Protein AF-A0AAE5UA44-F1 (afdb_monomer_lite)

InterPro domains:
  IPR037185 Multidrug transporter EmrE superfamily [SSF103481] (40-113)

Secondary structure (DSSP, 8-state):
-HHHHHHHHHHHHHHHHHHHHHHHHHHS-S-HHHHHHHHHHHHHHHHHHHHHHHHHHHHHHHHHS-HHHHHHHHHHHHHHHHHHHIIIII--PPPHHHHHHHHHHHHHHHHHH--

Organism: Priestia megaterium (NCBI:txid1404)

Structure (mmCIF, N/CA/C/O backbone):
data_AF-A0AAE5UA44-F1
#
_entry.id   AF-A0AAE5UA44-F1
#
loop_
_atom_site.group_PDB
_atom_site.id
_atom_site.type_symbol
_atom_site.label_atom_id
_atom_site.label_alt_id
_atom_site.label_comp_id
_atom_site.label_asym_id
_atom_site.label_entity_id
_atom_site.label_seq_id
_atom_site.pdbx_PDB_ins_code
_atom_site.Cartn_x
_atom_site.Cartn_y
_atom_site.Cartn_z
_atom_site.occupancy
_atom_site.B_iso_or_equiv
_atom_site.auth_seq_id
_atom_site.auth_comp_id
_atom_site.auth_asym_id
_atom_site.auth_atom_id
_atom_site.pdbx_PDB_model_num
ATOM 1 N N . MET A 1 1 ? -21.127 6.766 8.810 1.00 67.81 1 MET A N 1
ATOM 2 C CA . MET A 1 1 ? -20.485 7.522 7.708 1.00 67.81 1 MET A CA 1
ATOM 3 C C . MET A 1 1 ? -18.960 7.519 7.800 1.00 67.81 1 MET A C 1
ATOM 5 O O . MET A 1 1 ? -18.336 7.025 6.874 1.00 67.81 1 MET A O 1
ATOM 9 N N . ASN A 1 2 ? -18.353 7.948 8.915 1.00 79.31 2 ASN A N 1
ATOM 10 C CA . ASN A 1 2 ? -16.882 7.992 9.063 1.00 79.31 2 ASN A CA 1
ATOM 11 C C . ASN A 1 2 ? -16.167 6.649 8.816 1.00 79.31 2 ASN A C 1
ATOM 13 O O . ASN A 1 2 ? -15.079 6.648 8.256 1.00 79.31 2 ASN A O 1
ATOM 17 N N . TYR A 1 3 ? -16.784 5.515 9.170 1.00 81.19 3 TYR A N 1
ATOM 18 C CA . TYR A 1 3 ? -16.224 4.185 8.898 1.00 81.19 3 TYR A CA 1
ATOM 19 C C . TYR A 1 3 ? -16.104 3.880 7.393 1.00 81.19 3 TYR A C 1
ATOM 21 O O . TYR A 1 3 ? -15.055 3.434 6.941 1.00 81.19 3 TYR A O 1
ATOM 29 N N . LEU A 1 4 ? -17.148 4.173 6.607 1.00 86.81 4 LEU A N 1
ATOM 30 C CA . LEU A 1 4 ? -17.148 3.955 5.154 1.00 86.81 4 LEU A CA 1
ATOM 31 C C . LEU A 1 4 ? -16.161 4.886 4.449 1.00 86.81 4 LEU A C 1
ATOM 33 O O . LEU A 1 4 ? -15.405 4.434 3.594 1.00 86.81 4 LEU A O 1
ATOM 37 N N . TYR A 1 5 ? -16.123 6.165 4.841 1.00 89.62 5 TYR A N 1
ATOM 38 C CA . TYR A 1 5 ? -15.136 7.107 4.311 1.00 89.62 5 TYR A CA 1
ATOM 39 C C . TYR A 1 5 ? -13.712 6.682 4.667 1.00 89.62 5 TYR A C 1
ATOM 41 O O . TYR A 1 5 ? -12.864 6.621 3.785 1.00 89.62 5 TYR A O 1
ATOM 49 N N . GLY A 1 6 ? -13.463 6.314 5.928 1.00 91.50 6 GLY A N 1
ATOM 50 C CA . GLY A 1 6 ? -12.162 5.824 6.374 1.00 91.50 6 GLY A CA 1
ATOM 51 C C . GLY A 1 6 ? -11.703 4.600 5.584 1.00 91.50 6 GLY A C 1
ATOM 52 O O . GLY A 1 6 ? -10.618 4.611 5.011 1.00 91.50 6 GLY A O 1
ATOM 53 N N . GLY A 1 7 ? -12.561 3.581 5.481 1.00 92.62 7 GLY A N 1
ATOM 54 C CA . GLY A 1 7 ? -12.271 2.360 4.730 1.00 92.62 7 GLY A CA 1
ATOM 55 C C . GLY A 1 7 ? -12.037 2.605 3.239 1.00 92.62 7 GLY A C 1
ATOM 56 O O . GLY A 1 7 ? -11.081 2.075 2.683 1.00 92.62 7 GLY A O 1
ATOM 57 N N . THR A 1 8 ? -12.852 3.449 2.601 1.00 95.31 8 THR A N 1
ATOM 58 C CA . THR A 1 8 ? -12.709 3.764 1.168 1.00 95.31 8 THR A CA 1
ATOM 59 C C . THR A 1 8 ? -11.412 4.519 0.893 1.00 95.31 8 THR A C 1
ATOM 61 O O . THR A 1 8 ? -10.685 4.171 -0.034 1.00 95.31 8 THR A O 1
ATOM 64 N N . LEU A 1 9 ? -11.086 5.523 1.716 1.00 96.62 9 LEU A N 1
ATOM 65 C CA . LEU A 1 9 ? -9.844 6.285 1.578 1.00 96.62 9 LEU A CA 1
ATOM 66 C C . LEU A 1 9 ? -8.619 5.389 1.762 1.00 96.62 9 LEU A C 1
ATOM 68 O O . LEU A 1 9 ? -7.684 5.483 0.970 1.00 96.62 9 LEU A O 1
ATOM 72 N N . LEU A 1 10 ? -8.639 4.494 2.756 1.00 97.38 10 LEU A N 1
ATOM 73 C CA . LEU A 1 10 ? -7.579 3.504 2.958 1.00 97.38 10 LEU A CA 1
ATOM 74 C C . LEU A 1 10 ? -7.455 2.568 1.756 1.00 97.38 10 LEU A C 1
ATOM 76 O O . LEU A 1 10 ? -6.362 2.410 1.229 1.00 97.38 10 LEU A O 1
ATOM 80 N N . PHE A 1 11 ? -8.560 2.005 1.269 1.00 97.38 11 PHE A N 1
ATOM 81 C CA . PHE A 1 11 ? -8.524 1.088 0.132 1.00 97.38 11 PHE A CA 1
ATOM 82 C C . PHE A 1 11 ? -7.946 1.750 -1.121 1.00 97.38 11 PHE A C 1
ATOM 84 O O . PHE A 1 11 ? -6.989 1.240 -1.697 1.00 97.38 11 PHE A O 1
ATOM 91 N N . VAL A 1 12 ? -8.481 2.910 -1.515 1.00 97.62 12 VAL A N 1
ATOM 92 C CA . VAL A 1 12 ? -8.051 3.629 -2.726 1.00 97.62 12 VAL A CA 1
ATOM 93 C C . VAL A 1 12 ? -6.581 4.028 -2.641 1.00 97.62 12 VAL A C 1
ATOM 95 O O . VAL A 1 12 ? -5.841 3.883 -3.610 1.00 97.62 12 VAL A O 1
ATOM 98 N N . SER A 1 13 ? -6.142 4.517 -1.484 1.00 97.62 13 SER A N 1
ATOM 99 C CA . SER A 1 13 ? -4.767 4.980 -1.309 1.00 97.62 13 SER A CA 1
ATOM 100 C C . SER A 1 13 ? -3.749 3.845 -1.257 1.00 97.62 13 SER A C 1
ATOM 102 O O . SER A 1 13 ? -2.720 3.928 -1.926 1.00 97.62 13 SER A O 1
ATOM 104 N N . LEU A 1 14 ? -4.048 2.761 -0.537 1.00 98.06 14 LEU A N 1
ATOM 105 C CA . LEU A 1 14 ? -3.207 1.565 -0.515 1.00 98.06 14 LEU A CA 1
ATOM 106 C C . LEU A 1 14 ? -3.144 0.917 -1.899 1.00 98.06 14 LEU A C 1
ATOM 108 O O . LEU A 1 14 ? -2.067 0.502 -2.325 1.00 98.06 14 LEU A O 1
ATOM 112 N N . PHE A 1 15 ? -4.266 0.881 -2.622 1.00 97.94 15 PHE A N 1
ATOM 113 C CA . PHE A 1 15 ? -4.313 0.406 -4.001 1.00 97.94 15 PHE A CA 1
ATOM 114 C C . PHE A 1 15 ? -3.421 1.253 -4.905 1.00 97.94 15 PHE A C 1
ATOM 116 O O . PHE A 1 15 ? -2.576 0.706 -5.606 1.00 97.94 15 PHE A O 1
ATOM 123 N N . LEU A 1 16 ? -3.540 2.581 -4.836 1.00 97.94 16 LEU A N 1
ATOM 124 C CA . LEU A 1 16 ? -2.722 3.498 -5.626 1.00 97.94 16 LEU A CA 1
ATOM 125 C C . LEU A 1 16 ? -1.223 3.316 -5.350 1.00 97.94 16 LEU A C 1
ATOM 127 O O . LEU A 1 16 ? -0.451 3.184 -6.295 1.00 97.94 16 LEU A O 1
ATOM 131 N N . ILE A 1 17 ? -0.805 3.242 -4.081 1.00 97.75 17 ILE A N 1
ATOM 132 C CA . ILE A 1 17 ? 0.607 3.006 -3.725 1.00 97.75 17 ILE A CA 1
ATOM 133 C C . ILE A 1 17 ? 1.103 1.675 -4.292 1.00 97.75 17 ILE A C 1
ATOM 135 O O . ILE A 1 17 ? 2.172 1.621 -4.899 1.00 97.75 17 ILE A O 1
ATOM 139 N N . ASN A 1 18 ? 0.327 0.603 -4.126 1.00 98.06 18 ASN A N 1
ATOM 140 C CA . ASN A 1 18 ? 0.715 -0.719 -4.607 1.00 98.06 18 ASN A CA 1
ATOM 141 C C . ASN A 1 18 ? 0.764 -0.777 -6.143 1.00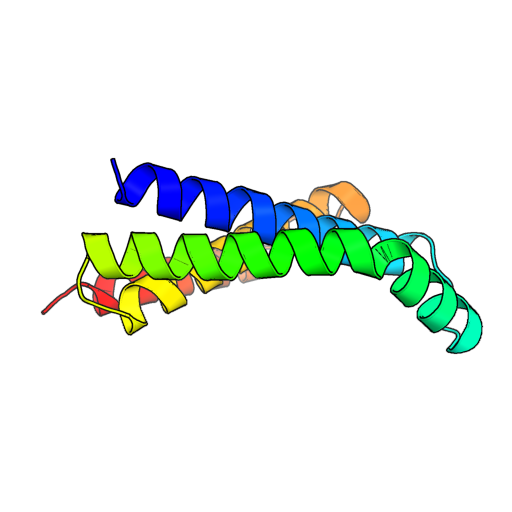 98.06 18 ASN A C 1
ATOM 143 O O . ASN A 1 18 ? 1.664 -1.412 -6.690 1.00 98.06 18 ASN A O 1
ATOM 147 N N . VAL A 1 19 ? -0.123 -0.069 -6.850 1.00 97.94 19 VAL A N 1
ATOM 148 C CA . VAL A 1 19 ? -0.049 0.098 -8.311 1.00 97.94 19 VAL A CA 1
ATOM 149 C C . VAL A 1 19 ? 1.233 0.825 -8.712 1.00 97.94 19 VAL A C 1
ATOM 151 O O . VAL A 1 19 ? 1.928 0.357 -9.610 1.00 97.94 19 VAL A O 1
ATOM 154 N N . LEU A 1 20 ? 1.585 1.926 -8.040 1.00 97.81 20 LEU A N 1
ATOM 155 C CA . LEU A 1 20 ? 2.809 2.677 -8.336 1.00 97.81 20 LEU A CA 1
ATOM 156 C C . LEU A 1 20 ? 4.063 1.823 -8.120 1.00 97.81 20 LEU A C 1
ATOM 158 O O . LEU A 1 20 ? 4.962 1.835 -8.959 1.00 97.81 20 LEU A O 1
ATOM 162 N N . PHE A 1 21 ? 4.133 1.046 -7.040 1.00 97.19 21 PHE A N 1
ATOM 163 C CA . PHE A 1 21 ? 5.269 0.148 -6.826 1.00 97.19 21 PHE A CA 1
ATOM 164 C C . PHE A 1 21 ? 5.295 -1.018 -7.813 1.00 97.19 21 PHE A C 1
ATOM 166 O O . PHE A 1 21 ? 6.367 -1.386 -8.291 1.00 97.19 21 PHE A O 1
ATOM 173 N N . SER A 1 22 ? 4.141 -1.575 -8.166 1.00 97.38 22 SER A N 1
ATOM 174 C CA . SER A 1 22 ? 4.065 -2.668 -9.143 1.00 97.38 22 SER A CA 1
ATOM 175 C C . SER A 1 22 ? 4.466 -2.199 -10.537 1.00 97.38 22 SER A C 1
ATOM 177 O O . SER A 1 22 ? 5.210 -2.888 -11.231 1.00 97.38 22 SER A O 1
ATOM 179 N N . TYR A 1 23 ? 4.045 -0.992 -10.922 1.00 97.12 23 TYR A N 1
ATOM 180 C CA . TYR A 1 23 ? 4.477 -0.351 -12.158 1.00 97.12 23 TYR A CA 1
ATOM 181 C C . TYR A 1 23 ? 5.989 -0.116 -12.159 1.00 97.12 23 TYR A C 1
ATOM 183 O O . TYR A 1 23 ? 6.650 -0.475 -13.132 1.00 97.12 23 TYR A O 1
ATOM 191 N N . GLN A 1 24 ? 6.543 0.419 -11.062 1.00 96.81 24 GLN A N 1
ATOM 192 C CA . GLN A 1 24 ? 7.986 0.617 -10.929 1.00 96.81 24 GLN A CA 1
ATOM 193 C C . GLN A 1 24 ? 8.743 -0.696 -11.149 1.00 96.81 24 GLN A C 1
ATOM 195 O O . GLN A 1 24 ? 9.612 -0.756 -12.005 1.00 96.81 24 GLN A O 1
ATOM 200 N N . ASN A 1 25 ? 8.372 -1.761 -10.434 1.00 95.75 25 ASN A N 1
ATOM 201 C CA . ASN A 1 25 ? 9.063 -3.050 -10.522 1.00 95.75 25 ASN A CA 1
ATOM 202 C C . ASN A 1 25 ? 8.913 -3.728 -11.891 1.00 95.75 25 ASN A C 1
ATOM 204 O O . ASN A 1 25 ? 9.773 -4.508 -12.284 1.00 95.75 25 ASN A O 1
ATOM 208 N N . LYS A 1 26 ? 7.820 -3.463 -12.616 1.00 96.12 26 LYS A N 1
ATOM 209 C CA . LYS A 1 26 ? 7.574 -4.077 -13.924 1.00 96.12 26 LYS A CA 1
ATOM 210 C C . LYS A 1 26 ? 8.234 -3.329 -15.085 1.00 96.12 26 LYS A C 1
ATOM 212 O O . LYS A 1 26 ? 8.546 -3.954 -16.095 1.00 96.12 26 LYS A O 1
ATOM 217 N N . HIS A 1 27 ? 8.380 -2.009 -14.979 1.00 96.00 27 HIS A N 1
ATOM 218 C CA . HIS A 1 27 ? 8.714 -1.154 -16.123 1.00 96.00 27 HIS A CA 1
ATOM 219 C C . HIS A 1 27 ? 9.945 -0.270 -15.930 1.00 96.00 27 HIS A C 1
ATOM 221 O O . HIS A 1 27 ? 10.408 0.313 -16.907 1.00 96.00 27 HIS A O 1
ATOM 227 N N . ILE A 1 28 ? 10.445 -0.119 -14.705 1.00 95.88 28 ILE A N 1
ATOM 228 C CA . ILE A 1 28 ? 11.597 0.729 -14.409 1.00 95.88 28 ILE A CA 1
ATOM 229 C C . ILE A 1 28 ? 12.772 -0.173 -14.062 1.00 95.88 28 ILE A C 1
ATOM 231 O O . ILE A 1 28 ? 12.690 -0.980 -13.138 1.00 95.88 28 ILE A O 1
ATOM 235 N N . ASP A 1 29 ? 13.864 -0.019 -14.808 1.00 94.00 29 ASP A N 1
ATOM 236 C CA . ASP A 1 29 ? 15.086 -0.776 -14.561 1.00 94.00 29 ASP A CA 1
ATOM 237 C C . ASP A 1 29 ? 15.609 -0.523 -13.140 1.00 94.00 29 ASP A C 1
ATOM 239 O O . ASP A 1 29 ? 15.496 0.609 -12.650 1.00 94.00 29 ASP A O 1
ATOM 243 N N . PRO A 1 30 ? 16.216 -1.534 -12.488 1.00 92.50 30 PRO A N 1
ATOM 244 C CA . PRO A 1 30 ? 16.745 -1.442 -11.128 1.00 92.50 30 PRO A CA 1
ATOM 245 C C . PRO A 1 30 ? 18.072 -0.660 -11.075 1.00 92.50 30 PRO A C 1
ATOM 247 O O . PRO A 1 30 ? 19.054 -1.107 -10.488 1.00 92.50 30 PRO A O 1
ATOM 250 N N . ASP A 1 31 ? 18.098 0.516 -11.698 1.00 96.50 31 ASP A N 1
ATOM 251 C CA . ASP A 1 31 ? 19.166 1.504 -11.623 1.00 96.50 31 ASP A CA 1
ATOM 252 C C . ASP A 1 31 ? 18.722 2.700 -10.767 1.00 96.50 31 ASP A C 1
ATOM 254 O O . ASP A 1 31 ? 17.541 3.067 -10.711 1.00 96.50 31 ASP A O 1
ATOM 258 N N . PHE A 1 32 ? 19.674 3.327 -10.076 1.00 95.25 32 PHE A N 1
ATOM 259 C CA . PHE A 1 32 ? 19.376 4.447 -9.188 1.00 95.25 32 PHE A CA 1
ATOM 260 C C . PHE A 1 32 ? 18.818 5.654 -9.952 1.00 95.25 32 PHE A C 1
ATOM 262 O O . PHE A 1 32 ? 17.865 6.283 -9.491 1.00 95.25 32 PHE A O 1
ATOM 269 N N . GLY A 1 33 ? 19.378 5.978 -11.122 1.00 97.00 33 GLY A N 1
ATOM 270 C CA . GLY A 1 33 ? 18.995 7.157 -11.896 1.00 97.00 33 GLY A CA 1
ATOM 271 C C . GLY A 1 33 ? 17.578 7.049 -12.452 1.00 97.00 33 GLY A C 1
ATOM 272 O O . GLY A 1 33 ? 16.779 7.981 -12.321 1.00 97.00 33 GLY A O 1
ATOM 273 N N . THR A 1 34 ? 17.234 5.895 -13.024 1.00 96.62 34 THR A N 1
ATOM 274 C CA . THR A 1 34 ? 15.881 5.612 -13.532 1.00 96.62 34 THR A CA 1
ATOM 275 C C . THR A 1 34 ? 14.857 5.550 -12.400 1.00 96.62 34 THR A C 1
ATOM 277 O O . THR A 1 34 ? 13.777 6.136 -12.520 1.00 96.62 34 THR A O 1
ATOM 280 N N . THR A 1 35 ? 15.214 4.930 -11.272 1.00 96.81 35 THR A N 1
ATOM 281 C CA . THR A 1 35 ? 14.356 4.853 -10.083 1.00 96.81 35 THR A CA 1
ATOM 282 C C . THR A 1 35 ? 14.098 6.235 -9.490 1.00 96.81 35 THR A C 1
ATOM 284 O O . THR A 1 35 ? 12.946 6.585 -9.240 1.00 96.81 35 THR A O 1
ATOM 287 N N . LEU A 1 36 ? 15.134 7.060 -9.309 1.00 97.50 36 LEU A N 1
ATOM 288 C CA . LEU A 1 36 ? 14.988 8.421 -8.791 1.00 97.50 36 LEU A CA 1
ATOM 289 C C . LEU A 1 36 ? 14.127 9.278 -9.722 1.00 97.50 36 LEU A C 1
ATOM 291 O O . LEU A 1 36 ? 13.225 9.977 -9.260 1.00 97.50 36 LEU A O 1
ATOM 295 N N . LYS A 1 37 ? 14.358 9.187 -11.037 1.00 97.38 37 LYS A N 1
ATOM 296 C CA . LYS A 1 37 ? 13.542 9.873 -12.042 1.00 97.38 37 LYS A CA 1
ATOM 297 C C . LYS A 1 37 ? 12.070 9.481 -11.904 1.00 97.38 37 LYS A C 1
ATOM 299 O O . LYS A 1 37 ? 11.219 10.362 -11.810 1.00 97.38 37 LYS A O 1
ATOM 304 N N . TYR A 1 38 ? 11.771 8.182 -11.843 1.00 98.00 38 TYR A N 1
ATOM 305 C CA . TYR A 1 38 ? 10.409 7.693 -11.627 1.00 98.00 38 TYR A CA 1
ATOM 306 C C . TYR A 1 38 ? 9.806 8.232 -10.326 1.00 98.00 38 TYR A C 1
ATOM 308 O O . TYR A 1 38 ? 8.690 8.743 -10.343 1.00 98.00 38 TYR A O 1
ATOM 316 N N . GLN A 1 39 ? 10.551 8.180 -9.221 1.00 97.12 39 GLN A N 1
ATOM 317 C CA . GLN A 1 39 ? 10.093 8.658 -7.917 1.00 97.12 39 GLN A CA 1
ATOM 318 C C . GLN A 1 39 ? 9.753 10.151 -7.934 1.00 97.12 39 GLN A C 1
ATOM 320 O O . GLN A 1 39 ? 8.715 10.535 -7.406 1.00 97.12 39 GLN A O 1
ATOM 325 N N . ILE A 1 40 ? 10.554 10.986 -8.602 1.00 97.94 40 ILE A N 1
ATOM 326 C CA . ILE A 1 40 ? 10.262 12.419 -8.767 1.00 97.94 40 ILE A CA 1
ATOM 327 C C . ILE A 1 40 ? 8.957 12.629 -9.551 1.00 97.94 40 ILE A C 1
ATOM 329 O O . ILE A 1 40 ? 8.120 13.430 -9.138 1.00 97.94 40 ILE A O 1
ATOM 333 N N . TYR A 1 41 ? 8.742 11.896 -10.649 1.00 97.25 41 TYR A N 1
ATOM 334 C CA . TYR A 1 41 ? 7.509 12.016 -11.440 1.00 97.25 41 TYR A CA 1
ATOM 335 C C . TYR A 1 41 ? 6.275 11.456 -10.727 1.00 97.25 41 TYR A C 1
ATOM 337 O O . TYR A 1 41 ? 5.189 12.022 -10.837 1.00 97.25 41 TYR A O 1
ATOM 345 N N . ALA A 1 42 ? 6.428 10.356 -9.993 1.00 97.50 42 ALA A N 1
ATOM 346 C CA . ALA A 1 42 ? 5.353 9.718 -9.244 1.00 97.50 42 ALA A CA 1
ATOM 347 C C . ALA A 1 42 ? 5.067 10.419 -7.904 1.00 97.50 42 ALA A C 1
ATOM 349 O O . ALA A 1 42 ? 4.023 10.171 -7.297 1.00 97.50 42 ALA A O 1
ATOM 350 N N . PHE A 1 43 ? 5.955 11.310 -7.445 1.00 97.50 43 PHE A N 1
ATOM 351 C CA . PHE A 1 43 ? 5.859 11.983 -6.149 1.00 97.50 43 PHE A CA 1
ATOM 352 C C . PHE A 1 43 ? 4.492 12.633 -5.881 1.00 97.50 43 PHE A C 1
ATOM 354 O O . PHE A 1 43 ? 3.952 12.403 -4.798 1.00 97.50 43 PHE A O 1
ATOM 361 N N . PRO A 1 44 ? 3.860 13.372 -6.819 1.00 97.69 44 PRO A N 1
ATOM 362 C CA . PRO A 1 44 ? 2.536 13.944 -6.578 1.00 97.69 44 PRO A CA 1
ATOM 363 C C . PRO A 1 44 ? 1.472 12.880 -6.276 1.00 97.69 44 PRO A C 1
ATOM 365 O O . PRO A 1 44 ? 0.620 13.082 -5.413 1.00 97.69 44 PRO A O 1
ATOM 368 N N . LEU A 1 45 ? 1.539 11.721 -6.938 1.00 97.75 45 LEU A N 1
ATOM 369 C CA . LEU A 1 45 ? 0.609 10.614 -6.705 1.00 97.75 45 LEU A CA 1
ATOM 370 C C . LEU A 1 45 ? 0.875 9.939 -5.357 1.00 97.75 45 LEU A C 1
ATOM 372 O O . LEU A 1 45 ? -0.071 9.665 -4.618 1.00 97.75 45 LEU A O 1
ATOM 376 N N . PHE A 1 46 ? 2.146 9.737 -4.998 1.00 97.62 46 PHE A N 1
ATOM 377 C CA . PHE A 1 46 ? 2.515 9.262 -3.663 1.00 97.62 46 PHE A CA 1
ATOM 378 C C . PHE A 1 46 ? 2.055 10.229 -2.571 1.00 97.62 46 PHE A C 1
ATOM 380 O O . PHE A 1 46 ? 1.554 9.784 -1.539 1.00 97.62 46 PHE A O 1
ATOM 387 N N . LEU A 1 47 ? 2.176 11.539 -2.787 1.00 97.81 47 LEU A N 1
ATOM 388 C CA . LEU A 1 47 ? 1.710 12.553 -1.846 1.00 97.81 47 LEU A CA 1
ATOM 389 C C . LEU A 1 47 ? 0.191 12.468 -1.651 1.00 97.81 47 LEU A C 1
ATOM 391 O O . LEU A 1 47 ? -0.270 12.382 -0.513 1.00 97.81 47 LEU A O 1
ATOM 395 N N . ILE A 1 48 ? -0.578 12.418 -2.745 1.00 98.00 48 ILE A N 1
ATOM 396 C CA . ILE A 1 48 ? -2.038 12.248 -2.696 1.00 98.00 48 ILE A CA 1
ATOM 397 C C . ILE A 1 48 ? -2.396 10.975 -1.928 1.00 98.00 48 ILE A C 1
ATOM 399 O O . ILE A 1 48 ? -3.207 11.023 -1.002 1.00 98.00 48 ILE A O 1
ATOM 403 N N . ALA A 1 49 ? -1.764 9.845 -2.253 1.00 97.75 49 ALA A N 1
ATOM 404 C CA . ALA A 1 49 ? -2.035 8.586 -1.574 1.00 97.75 49 ALA A CA 1
ATOM 405 C C . ALA A 1 49 ? -1.737 8.667 -0.068 1.00 97.75 49 ALA A C 1
ATOM 407 O O . ALA A 1 49 ? -2.571 8.274 0.743 1.00 97.75 49 ALA A O 1
ATOM 408 N N . ASN A 1 50 ? -0.603 9.251 0.327 1.00 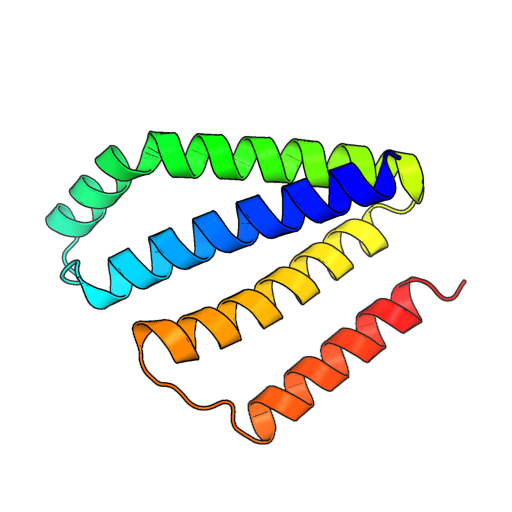97.75 50 ASN A N 1
ATOM 409 C CA . ASN A 1 50 ? -0.247 9.422 1.737 1.00 97.75 50 ASN A CA 1
ATOM 410 C C . ASN A 1 50 ? -1.237 10.321 2.490 1.00 97.75 50 ASN A C 1
ATOM 412 O O . ASN A 1 50 ? -1.612 10.014 3.624 1.00 97.75 50 ASN A O 1
ATOM 416 N N . MET A 1 51 ? -1.715 11.399 1.863 1.00 98.06 51 MET A N 1
ATOM 417 C CA . MET A 1 51 ? -2.756 12.240 2.460 1.00 98.06 51 MET A CA 1
ATOM 418 C C . MET A 1 51 ? -4.053 11.453 2.674 1.00 98.06 51 MET A C 1
ATOM 420 O O . MET A 1 51 ? -4.641 11.521 3.755 1.00 98.06 51 MET A O 1
ATOM 424 N N . LEU A 1 52 ? -4.481 10.671 1.678 1.00 97.81 52 LEU A N 1
ATOM 425 C CA . LEU A 1 52 ? -5.672 9.824 1.769 1.00 97.81 52 LEU A CA 1
ATOM 426 C C . LEU A 1 52 ? -5.530 8.748 2.858 1.00 97.81 52 LEU A C 1
ATOM 428 O O . LEU A 1 52 ? -6.480 8.551 3.614 1.00 97.81 52 LEU A O 1
ATOM 432 N N . ILE A 1 53 ? -4.354 8.123 3.014 1.00 97.88 53 ILE 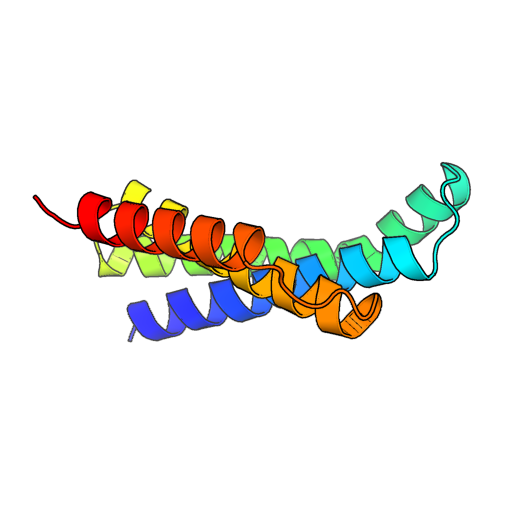A N 1
ATOM 433 C CA . ILE A 1 53 ? -4.066 7.209 4.135 1.00 97.88 53 ILE A CA 1
ATOM 434 C C . ILE A 1 53 ? -4.239 7.943 5.464 1.00 97.88 53 ILE A C 1
ATOM 436 O O . ILE A 1 53 ? -4.966 7.476 6.340 1.00 97.88 53 ILE A O 1
ATOM 440 N N . GLY A 1 54 ? -3.618 9.117 5.611 1.00 97.06 54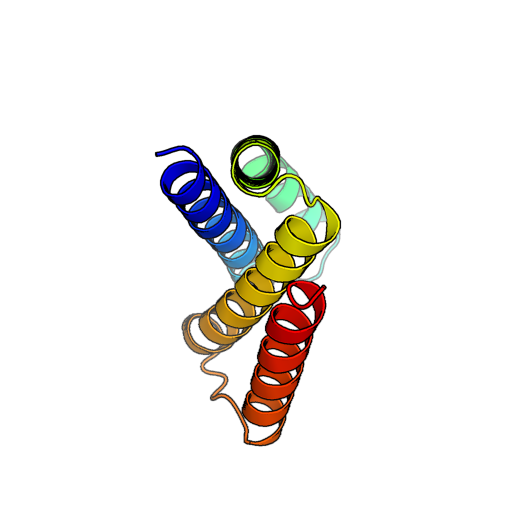 GLY A N 1
ATOM 441 C CA . GLY A 1 54 ? -3.702 9.916 6.832 1.00 97.06 54 GLY A CA 1
ATOM 442 C C . GLY A 1 54 ? -5.144 10.266 7.213 1.00 97.06 54 GLY A C 1
ATOM 443 O O . GLY A 1 54 ? -5.538 10.102 8.370 1.00 97.06 54 GLY A O 1
ATOM 444 N N . TYR A 1 55 ? -5.961 10.698 6.249 1.00 97.06 55 TYR A N 1
ATOM 445 C CA . TYR A 1 55 ? -7.388 10.947 6.477 1.00 97.06 55 TYR A CA 1
ATOM 446 C C . TYR A 1 55 ? -8.175 9.663 6.754 1.00 97.06 55 TYR A C 1
ATOM 448 O O . TYR A 1 55 ? -9.017 9.648 7.653 1.00 97.06 55 TYR A O 1
ATOM 456 N N . GLY A 1 56 ? -7.869 8.579 6.043 1.00 97.12 56 GLY A N 1
ATOM 457 C CA . GLY A 1 56 ? -8.470 7.265 6.242 1.00 97.12 56 GLY A CA 1
ATOM 458 C C . GLY A 1 56 ? -8.285 6.750 7.670 1.00 97.12 56 GLY A C 1
ATOM 459 O O . GLY A 1 56 ? -9.262 6.395 8.333 1.00 97.12 56 GLY A O 1
ATOM 460 N N . ILE A 1 57 ? -7.053 6.816 8.189 1.00 97.31 57 ILE A N 1
ATOM 461 C CA . ILE A 1 57 ? -6.724 6.458 9.577 1.00 97.31 57 ILE A CA 1
ATOM 462 C C . ILE A 1 57 ? -7.452 7.381 10.557 1.00 97.31 57 ILE A C 1
ATOM 464 O O . ILE A 1 57 ? -8.063 6.891 11.504 1.00 97.31 57 ILE A O 1
ATOM 468 N N . LYS A 1 58 ? -7.443 8.705 10.337 1.00 96.44 58 LYS A N 1
ATOM 469 C CA . LYS A 1 58 ? -8.132 9.665 11.221 1.00 96.44 58 LYS A CA 1
ATOM 470 C C . LYS A 1 58 ? -9.633 9.381 11.322 1.00 96.44 58 LYS A C 1
ATOM 472 O O . LYS A 1 58 ? -10.178 9.369 12.426 1.00 96.44 58 LYS A O 1
ATOM 477 N N . PHE A 1 59 ? -10.307 9.128 10.201 1.00 96.12 59 PHE A N 1
ATOM 478 C CA . PHE A 1 59 ? -11.734 8.797 10.203 1.00 96.12 59 PHE A CA 1
ATOM 479 C C . PHE A 1 59 ? -12.019 7.414 10.788 1.00 96.12 59 PHE A C 1
ATOM 481 O O . PHE A 1 59 ? -12.987 7.271 11.536 1.00 96.12 59 PHE A O 1
ATOM 488 N N . GLY A 1 60 ? -11.163 6.425 10.516 1.00 94.25 60 GLY A N 1
ATOM 489 C CA . GLY A 1 60 ? -11.243 5.103 11.135 1.00 94.25 60 GLY A CA 1
ATOM 490 C C . GLY A 1 60 ? -11.100 5.176 12.655 1.00 94.25 60 GLY A C 1
ATOM 491 O O . GLY A 1 60 ? -11.942 4.654 13.383 1.00 94.25 60 GLY A O 1
ATOM 492 N N . PHE A 1 61 ? -10.098 5.906 13.151 1.00 94.94 61 PHE A N 1
ATOM 493 C CA . PHE A 1 61 ? -9.894 6.116 14.583 1.00 94.94 61 PHE A CA 1
ATOM 494 C C . PHE A 1 61 ? -11.072 6.852 15.219 1.00 94.94 61 PHE A C 1
ATOM 496 O O . PHE A 1 61 ? -11.566 6.417 16.252 1.00 94.94 61 PHE A O 1
ATOM 503 N N . LYS A 1 62 ? -11.595 7.903 14.579 1.00 94.31 62 LYS A N 1
ATOM 504 C CA . LYS A 1 62 ? -12.784 8.617 15.070 1.00 94.31 62 LYS A CA 1
ATOM 505 C C . LYS A 1 62 ? -14.039 7.734 15.124 1.00 94.31 62 LYS A C 1
ATOM 507 O O . LYS A 1 62 ? -14.952 8.039 15.878 1.00 94.31 62 LYS A O 1
ATOM 512 N N . ALA A 1 63 ? -14.117 6.680 14.312 1.00 91.94 63 ALA A N 1
ATOM 513 C CA . ALA A 1 63 ? -15.255 5.764 14.300 1.00 91.94 63 ALA A CA 1
ATOM 514 C C . ALA A 1 63 ? -15.129 4.620 15.321 1.00 91.94 63 ALA A C 1
ATOM 516 O O . ALA A 1 63 ? -16.145 4.155 15.827 1.00 91.94 63 ALA A O 1
ATOM 517 N N . ILE A 1 64 ? -13.909 4.141 15.590 1.00 90.81 64 ILE A N 1
ATOM 518 C CA . ILE A 1 64 ? -13.667 2.909 16.366 1.00 90.81 64 ILE A CA 1
ATOM 519 C C . ILE A 1 64 ? -13.031 3.201 17.734 1.00 90.81 64 ILE A C 1
ATOM 521 O O . ILE A 1 64 ? -13.103 2.376 18.638 1.00 90.81 64 ILE A O 1
ATOM 525 N N . HIS A 1 65 ? -12.405 4.368 17.894 1.00 91.94 65 HIS A N 1
ATOM 526 C CA . HIS A 1 65 ? -11.645 4.783 19.079 1.00 91.94 65 HIS A CA 1
ATOM 527 C C . HIS A 1 65 ? -10.513 3.819 19.480 1.00 91.94 65 HIS A C 1
ATOM 529 O O . HIS A 1 65 ? -10.044 3.835 20.613 1.00 91.94 65 HIS A O 1
ATOM 535 N N . ASN A 1 66 ? -10.030 3.007 18.537 1.00 91.56 66 ASN A N 1
ATOM 536 C CA . ASN A 1 66 ? -8.906 2.096 18.725 1.00 91.56 66 ASN A CA 1
ATOM 537 C C . ASN A 1 66 ? -7.945 2.231 17.537 1.00 91.56 66 ASN A C 1
ATOM 539 O O . ASN A 1 66 ? -8.233 1.756 16.439 1.00 91.56 66 ASN A O 1
ATOM 543 N N . LEU A 1 67 ? -6.820 2.919 17.748 1.00 92.81 67 LEU A N 1
ATOM 544 C CA . LEU A 1 67 ? -5.850 3.191 16.685 1.00 92.81 67 LEU A CA 1
ATOM 545 C C . LEU A 1 67 ? -5.175 1.904 16.204 1.00 92.81 67 LEU A C 1
ATOM 547 O O . LEU A 1 67 ? -5.058 1.696 15.000 1.00 92.81 67 LEU A O 1
ATOM 551 N N . THR A 1 68 ? -4.785 1.029 17.132 1.00 92.31 68 THR A N 1
ATOM 552 C CA . THR A 1 68 ? -4.135 -0.250 16.825 1.00 92.31 68 THR A CA 1
ATOM 553 C C . THR A 1 68 ? -5.003 -1.097 15.907 1.00 92.31 68 THR A C 1
ATOM 555 O O . THR A 1 68 ? -4.524 -1.560 14.878 1.00 92.31 68 THR A O 1
ATOM 558 N N . PHE A 1 69 ? -6.296 -1.222 16.214 1.00 92.00 69 PHE A N 1
ATOM 559 C CA . PHE A 1 69 ? -7.237 -1.957 15.372 1.00 92.00 69 PHE A CA 1
ATOM 560 C C . PHE A 1 69 ? -7.329 -1.374 13.951 1.00 92.00 6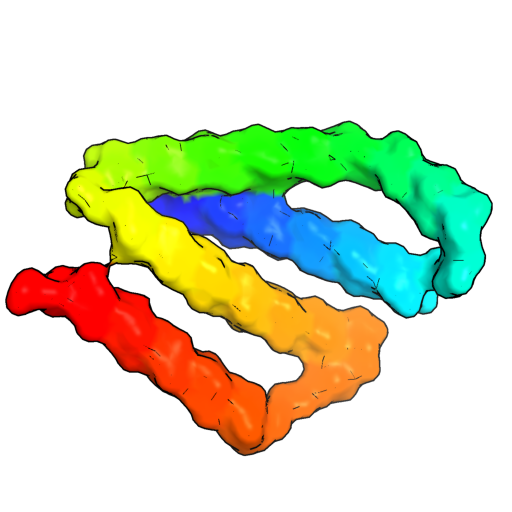9 PHE A C 1
ATOM 562 O O . PHE A 1 69 ? -7.311 -2.113 12.965 1.00 92.00 69 PHE A O 1
ATOM 569 N N . VAL A 1 70 ? -7.401 -0.042 13.830 1.00 94.19 70 VAL A N 1
ATOM 570 C CA . VAL A 1 70 ? -7.488 0.654 12.533 1.00 94.19 70 VAL A CA 1
ATOM 571 C C . VAL A 1 70 ? -6.221 0.434 11.708 1.00 94.19 70 VAL A C 1
ATOM 573 O O . VAL A 1 70 ? -6.308 0.093 10.529 1.00 94.19 70 VAL A O 1
ATOM 576 N N . LEU A 1 71 ? -5.046 0.583 12.324 1.00 94.50 71 LEU A N 1
ATOM 577 C CA . LEU A 1 71 ? -3.760 0.372 11.661 1.00 94.50 71 LEU A CA 1
ATOM 578 C C . LEU A 1 71 ? -3.575 -1.087 11.241 1.00 94.50 71 LEU A C 1
ATOM 580 O O . LEU A 1 71 ? -3.177 -1.350 10.109 1.00 94.50 71 LEU A O 1
ATOM 584 N N . LEU A 1 72 ? -3.913 -2.036 12.114 1.00 93.75 72 LEU A N 1
ATOM 585 C CA . LEU A 1 72 ? -3.787 -3.462 11.825 1.00 93.75 72 LEU A CA 1
ATOM 586 C C . LEU A 1 72 ? -4.722 -3.880 10.681 1.00 93.75 72 LEU A C 1
ATOM 588 O O . LEU A 1 72 ? -4.302 -4.574 9.758 1.00 93.75 72 LEU A O 1
ATOM 592 N N . THR A 1 73 ? -5.956 -3.369 10.677 1.00 93.31 73 THR A N 1
ATOM 593 C CA . THR A 1 73 ? -6.904 -3.568 9.569 1.00 93.31 73 THR A CA 1
ATOM 594 C C . THR A 1 73 ? -6.383 -2.957 8.265 1.00 93.31 73 THR A C 1
ATOM 596 O O . THR A 1 73 ? -6.459 -3.594 7.217 1.00 93.31 73 THR A O 1
ATOM 599 N N . SER A 1 74 ? -5.799 -1.753 8.317 1.00 95.56 74 SER A N 1
ATOM 600 C CA . SER A 1 74 ? -5.166 -1.118 7.154 1.00 95.56 74 SER A CA 1
ATOM 601 C C . SER A 1 74 ? -4.023 -1.964 6.590 1.00 95.56 74 SER A C 1
ATOM 603 O O . SER A 1 74 ? -3.910 -2.094 5.375 1.00 95.56 74 SER A O 1
ATOM 605 N N . LYS A 1 75 ? -3.186 -2.559 7.446 1.00 93.31 75 LYS A N 1
ATOM 606 C CA . LYS A 1 75 ? -2.105 -3.451 7.005 1.00 93.31 75 LYS A CA 1
ATOM 607 C C . LYS A 1 75 ? -2.627 -4.762 6.432 1.00 93.31 75 LYS A C 1
ATOM 609 O O . LYS A 1 75 ? -2.122 -5.216 5.412 1.00 93.31 75 LYS A O 1
ATOM 614 N N . GLY A 1 76 ? -3.682 -5.331 7.013 1.00 94.00 76 GLY A N 1
ATOM 615 C CA . GLY A 1 76 ? -4.339 -6.499 6.427 1.00 94.00 76 GLY A CA 1
ATOM 616 C C . GLY A 1 76 ? -4.895 -6.218 5.028 1.00 94.00 76 GLY A C 1
ATOM 617 O O . GLY A 1 76 ? -4.706 -7.017 4.114 1.00 94.00 76 GLY A O 1
ATOM 618 N N . MET A 1 77 ? -5.507 -5.047 4.835 1.00 95.56 77 MET A N 1
ATOM 619 C CA . MET A 1 77 ? -5.978 -4.592 3.525 1.00 95.56 77 MET A CA 1
ATOM 620 C C . MET A 1 77 ? -4.827 -4.431 2.522 1.00 95.56 77 MET A C 1
ATOM 622 O O . MET A 1 77 ? -4.947 -4.872 1.382 1.00 95.56 77 MET A O 1
ATOM 626 N N . GLU A 1 78 ? -3.703 -3.853 2.952 1.00 95.88 78 GLU A N 1
ATOM 627 C CA . GLU A 1 78 ? -2.496 -3.703 2.131 1.00 95.88 78 GLU A CA 1
ATOM 628 C C . GLU A 1 78 ? -1.972 -5.056 1.630 1.00 95.88 78 GLU A C 1
ATOM 630 O O . GLU A 1 78 ? -1.664 -5.182 0.449 1.00 95.88 78 GLU A O 1
ATOM 635 N N . VAL A 1 79 ? -1.956 -6.092 2.476 1.00 94.94 79 VAL A N 1
ATOM 636 C CA . VAL A 1 79 ? -1.518 -7.440 2.072 1.00 94.94 79 VAL A CA 1
ATOM 637 C C . VAL A 1 79 ? -2.430 -8.043 1.003 1.00 94.94 79 VAL A C 1
ATOM 639 O O . VAL A 1 79 ? -1.938 -8.605 0.026 1.00 94.94 79 VAL A O 1
ATOM 642 N N . ILE A 1 80 ? -3.752 -7.908 1.143 1.00 95.06 80 ILE A N 1
ATOM 643 C CA . ILE A 1 80 ? -4.705 -8.405 0.134 1.00 95.06 80 ILE A CA 1
ATOM 644 C C . ILE A 1 80 ? -4.468 -7.702 -1.209 1.00 95.06 80 ILE A C 1
ATOM 646 O O . ILE A 1 80 ? -4.434 -8.348 -2.257 1.00 95.06 80 ILE A O 1
ATOM 650 N N . ILE A 1 81 ? -4.264 -6.383 -1.177 1.00 96.69 81 ILE A N 1
ATOM 651 C CA . ILE A 1 81 ? -3.964 -5.581 -2.366 1.00 96.69 81 ILE A CA 1
ATOM 652 C C . ILE A 1 81 ? -2.620 -5.988 -2.981 1.00 96.69 81 ILE A C 1
ATOM 654 O O . ILE A 1 81 ? -2.531 -6.086 -4.201 1.00 96.69 81 ILE A O 1
ATOM 658 N N . ALA A 1 82 ? -1.592 -6.260 -2.175 1.00 94.94 82 ALA A N 1
ATOM 659 C CA . ALA A 1 82 ? -0.284 -6.687 -2.666 1.00 94.94 82 ALA A CA 1
ATOM 660 C C . ALA A 1 82 ? -0.370 -8.030 -3.409 1.00 94.94 82 ALA A C 1
ATOM 662 O O . ALA A 1 82 ? 0.163 -8.163 -4.509 1.00 94.94 82 ALA A O 1
ATOM 663 N N . VAL A 1 83 ? -1.117 -8.999 -2.866 1.00 95.44 83 VAL A N 1
ATOM 664 C CA . VAL A 1 83 ? -1.386 -10.280 -3.545 1.00 95.44 83 VAL A CA 1
ATOM 665 C C . VAL A 1 83 ? -2.148 -10.055 -4.854 1.00 95.44 83 VAL A C 1
ATOM 667 O O . VAL A 1 83 ? -1.804 -10.643 -5.880 1.00 95.44 83 VAL A O 1
ATOM 670 N N . LEU A 1 84 ? -3.149 -9.167 -4.850 1.00 95.69 84 LEU A N 1
ATOM 671 C CA . LEU A 1 84 ? -3.868 -8.781 -6.064 1.00 95.69 84 LEU A CA 1
ATOM 672 C C . LEU A 1 84 ? -2.927 -8.149 -7.102 1.00 95.69 84 LEU A C 1
ATOM 674 O O . LEU A 1 84 ? -3.016 -8.480 -8.282 1.00 95.69 84 LEU A O 1
ATOM 678 N N . MET A 1 85 ? -2.015 -7.267 -6.690 1.00 97.25 85 MET A N 1
ATOM 679 C CA . MET A 1 85 ? -1.046 -6.651 -7.594 1.00 97.25 85 MET A CA 1
ATOM 680 C C . MET A 1 85 ? -0.067 -7.667 -8.182 1.00 97.25 85 MET A C 1
ATOM 682 O O . MET A 1 85 ? 0.159 -7.634 -9.391 1.00 97.25 85 MET A O 1
ATOM 686 N N . GLY A 1 86 ? 0.454 -8.597 -7.373 1.00 95.75 86 GLY A N 1
ATOM 687 C CA . GLY A 1 86 ? 1.294 -9.704 -7.845 1.00 95.75 86 GLY A CA 1
ATOM 688 C C . GLY A 1 86 ? 0.592 -10.515 -8.936 1.00 95.75 86 GLY A C 1
ATOM 689 O O . GLY A 1 86 ? 1.139 -10.745 -10.019 1.00 95.75 86 GLY A O 1
ATOM 690 N N . TYR A 1 87 ? -0.686 -10.830 -8.724 1.00 94.69 87 TYR A N 1
ATOM 691 C CA . TYR A 1 87 ? -1.500 -11.502 -9.732 1.00 94.69 87 TYR A CA 1
ATOM 692 C C . TYR A 1 87 ? -1.725 -10.648 -10.994 1.00 94.69 87 TYR A C 1
ATOM 694 O O . TYR A 1 87 ? -1.594 -11.143 -12.114 1.00 94.69 87 TYR A O 1
ATOM 702 N N . LEU A 1 88 ? -2.050 -9.359 -10.859 1.00 94.75 88 LEU A N 1
ATOM 703 C CA . LEU A 1 88 ? -2.366 -8.499 -12.005 1.00 94.75 88 LEU A CA 1
ATOM 704 C C . LEU A 1 88 ? -1.132 -8.158 -12.854 1.00 94.75 88 LEU A C 1
ATOM 706 O O . LEU A 1 88 ? -1.183 -8.295 -14.082 1.00 94.75 88 LEU A O 1
ATOM 710 N N . PHE A 1 89 ? -0.038 -7.734 -12.216 1.00 96.12 89 PHE A N 1
ATOM 711 C CA . PHE A 1 89 ? 1.169 -7.241 -12.884 1.00 96.12 89 PHE A CA 1
ATOM 712 C C . PHE A 1 89 ? 2.133 -8.363 -13.268 1.00 96.12 89 PHE A C 1
ATOM 714 O O . PHE A 1 89 ? 2.689 -8.306 -14.368 1.00 96.12 89 PHE A O 1
ATOM 721 N N . PHE A 1 90 ? 2.284 -9.380 -12.419 1.00 95.25 90 PHE A N 1
ATOM 722 C CA . PHE A 1 90 ? 3.305 -10.423 -12.566 1.00 95.25 90 PHE A CA 1
ATOM 723 C C . PHE A 1 90 ? 2.721 -11.816 -12.839 1.00 95.25 90 PHE A C 1
ATOM 725 O O . PHE A 1 90 ? 3.471 -12.748 -13.108 1.00 95.25 90 PHE A O 1
ATOM 732 N N . LYS A 1 91 ? 1.384 -11.961 -12.846 1.00 94.19 91 LYS A N 1
ATOM 733 C CA . LYS A 1 91 ? 0.682 -13.250 -13.020 1.00 94.19 91 LYS A CA 1
ATOM 734 C C . LYS A 1 91 ? 1.048 -14.284 -11.951 1.00 94.19 91 LYS A C 1
ATOM 736 O O . LYS A 1 91 ? 0.903 -15.485 -12.166 1.00 94.19 91 LYS A O 1
ATOM 741 N N . GLU A 1 92 ? 1.455 -13.811 -10.777 1.00 91.69 92 GLU A N 1
ATOM 742 C CA . GLU A 1 92 ? 1.750 -14.651 -9.622 1.00 91.69 92 GLU A CA 1
ATOM 743 C C . GLU A 1 92 ? 0.443 -15.172 -9.018 1.00 91.69 92 GLU A C 1
ATOM 745 O O . GLU A 1 92 ? -0.334 -14.427 -8.418 1.00 91.69 92 GLU A O 1
ATOM 750 N N . ALA A 1 93 ? 0.167 -16.462 -9.203 1.00 91.81 93 ALA A N 1
ATOM 751 C CA . ALA A 1 93 ? -0.995 -17.089 -8.589 1.00 91.81 93 ALA A CA 1
ATOM 752 C C . ALA A 1 93 ? -0.764 -17.266 -7.075 1.00 91.81 93 ALA A C 1
ATOM 754 O O . ALA A 1 93 ? 0.297 -17.756 -6.671 1.00 91.81 93 ALA A O 1
ATOM 755 N N . PRO A 1 94 ? -1.742 -16.914 -6.219 1.00 89.19 94 PRO A N 1
ATOM 756 C CA . PRO A 1 94 ? -1.612 -17.112 -4.783 1.00 89.19 94 PRO A CA 1
ATOM 757 C C . PRO A 1 94 ? -1.457 -18.601 -4.466 1.00 89.19 94 PRO A C 1
ATOM 759 O O . PRO A 1 94 ? -2.235 -19.444 -4.911 1.00 89.19 94 PRO A O 1
ATOM 762 N N . THR A 1 95 ? -0.444 -18.923 -3.666 1.00 94.56 95 THR A N 1
ATOM 763 C CA . THR A 1 95 ? -0.180 -20.298 -3.227 1.00 94.56 95 THR A CA 1
ATOM 764 C C . THR A 1 95 ? -0.968 -20.628 -1.962 1.00 94.56 95 THR A C 1
ATOM 766 O O . THR A 1 95 ? -1.461 -19.737 -1.267 1.00 94.56 95 THR A O 1
ATOM 769 N N . LEU A 1 96 ? -1.003 -21.907 -1.573 1.00 93.56 96 LEU A N 1
ATOM 770 C CA . LEU A 1 96 ? -1.558 -22.311 -0.277 1.00 93.56 96 LEU A CA 1
ATOM 771 C C . LEU A 1 96 ? -0.876 -21.586 0.899 1.00 93.56 96 LEU A C 1
ATOM 773 O O . LEU A 1 96 ? -1.538 -21.228 1.868 1.00 93.56 96 LEU A O 1
ATOM 777 N N . LYS A 1 97 ? 0.430 -21.298 0.795 1.00 93.00 97 LYS A N 1
ATOM 778 C CA . LYS A 1 97 ? 1.166 -20.521 1.806 1.00 93.00 97 LYS A CA 1
ATOM 779 C C . LYS A 1 97 ? 0.662 -19.078 1.879 1.00 93.00 97 LYS A C 1
ATOM 781 O O . LYS A 1 97 ? 0.495 -18.550 2.973 1.00 93.00 97 LYS A O 1
ATOM 786 N N . THR A 1 98 ? 0.370 -18.468 0.730 1.00 92.62 98 THR A N 1
ATOM 787 C CA . THR A 1 98 ? -0.233 -17.129 0.649 1.00 92.62 98 THR A CA 1
ATOM 788 C C . THR A 1 98 ? -1.606 -17.114 1.321 1.00 92.62 98 THR A C 1
ATOM 790 O O . THR A 1 98 ? -1.880 -16.236 2.134 1.00 92.62 98 THR A O 1
ATOM 793 N N . LEU A 1 99 ? -2.442 -18.119 1.045 1.00 91.88 99 LEU A N 1
ATOM 794 C CA . LEU A 1 99 ? -3.771 -18.249 1.651 1.00 91.88 99 LEU A CA 1
ATOM 795 C C . LEU A 1 99 ? -3.698 -18.444 3.172 1.00 91.88 99 LEU A C 1
ATOM 797 O O . LEU A 1 99 ? -4.439 -17.791 3.903 1.00 91.88 99 LEU A O 1
ATOM 801 N N . LEU A 1 100 ? -2.772 -19.278 3.659 1.00 93.81 100 LEU A N 1
ATOM 802 C CA . LEU A 1 100 ? -2.521 -19.445 5.095 1.00 93.81 100 LEU A CA 1
ATOM 803 C C . LEU A 1 100 ? -2.058 -18.137 5.750 1.00 93.81 100 LEU A C 1
ATOM 805 O O . LEU A 1 100 ? -2.535 -17.790 6.828 1.00 93.81 100 LEU A O 1
ATOM 809 N N . GLY A 1 101 ? -1.178 -17.378 5.091 1.00 92.62 101 GLY A N 1
ATOM 810 C CA . GLY A 1 101 ? -0.750 -16.062 5.568 1.00 92.62 101 GLY A CA 1
ATOM 811 C C . GLY A 1 101 ? -1.916 -15.075 5.690 1.00 92.62 101 GLY A C 1
ATOM 812 O O . GLY A 1 101 ? -2.075 -14.436 6.729 1.00 92.62 101 GLY A O 1
ATOM 813 N N . ILE A 1 102 ? -2.779 -15.005 4.670 1.00 92.88 102 ILE A N 1
ATOM 814 C CA . ILE A 1 102 ? -4.000 -14.181 4.699 1.00 92.88 102 ILE A CA 1
ATOM 815 C C . ILE A 1 102 ? -4.912 -14.615 5.853 1.00 92.88 102 ILE A C 1
ATOM 817 O O . ILE A 1 102 ? -5.418 -13.770 6.589 1.00 92.88 102 ILE A O 1
ATOM 821 N N . PHE A 1 103 ? -5.092 -15.921 6.055 1.00 92.81 103 PHE A N 1
ATOM 822 C CA . PHE A 1 103 ? -5.913 -16.450 7.142 1.00 92.81 103 PHE A CA 1
ATOM 823 C C . PHE A 1 103 ? -5.398 -16.028 8.528 1.00 92.81 103 PHE A C 1
ATOM 825 O O . PHE A 1 103 ? -6.180 -15.563 9.358 1.00 92.81 103 PHE A O 1
ATOM 832 N N . ILE A 1 104 ? -4.083 -16.100 8.760 1.00 93.44 104 ILE A N 1
ATOM 833 C CA . ILE A 1 104 ? -3.457 -15.648 10.015 1.00 93.44 104 ILE A CA 1
ATOM 834 C C . ILE A 1 104 ? -3.700 -14.150 10.244 1.00 93.44 104 ILE A C 1
ATOM 836 O O . ILE A 1 104 ? -4.027 -13.744 11.358 1.00 93.44 104 ILE A O 1
ATOM 840 N N . ILE A 1 105 ? -3.593 -13.326 9.197 1.00 91.94 105 ILE A N 1
ATOM 841 C CA . ILE A 1 105 ? -3.870 -11.884 9.283 1.00 91.94 105 ILE A CA 1
ATOM 842 C C . ILE A 1 105 ? -5.325 -11.631 9.683 1.00 91.94 105 ILE A C 1
ATOM 844 O O . ILE A 1 105 ? -5.578 -10.816 10.570 1.00 91.94 105 ILE A O 1
ATOM 848 N N . VAL A 1 106 ? -6.281 -12.337 9.071 1.00 89.81 106 VAL A N 1
ATOM 849 C CA . VAL A 1 106 ? -7.707 -12.207 9.410 1.00 8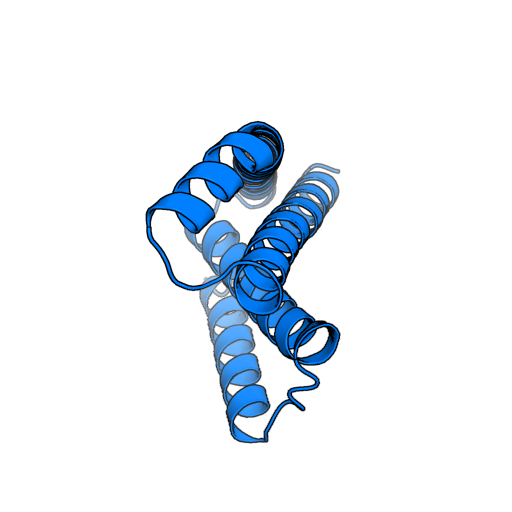9.81 106 VAL A CA 1
ATOM 850 C C . VAL A 1 106 ? -7.948 -12.556 10.879 1.00 89.81 106 VAL A C 1
ATOM 852 O O . VAL A 1 106 ? -8.614 -11.791 11.577 1.00 89.81 106 VAL A O 1
ATOM 855 N N . ILE A 1 107 ? -7.359 -13.649 11.376 1.00 91.31 107 ILE A N 1
ATOM 856 C CA . ILE A 1 107 ? -7.426 -14.012 12.799 1.00 91.31 107 ILE A CA 1
ATOM 857 C C . ILE A 1 107 ? -6.848 -12.895 13.672 1.00 91.31 107 ILE A C 1
ATOM 859 O O . ILE A 1 107 ? -7.499 -12.472 14.626 1.00 91.31 107 ILE A O 1
ATOM 863 N N . GLY A 1 108 ? -5.663 -12.380 13.336 1.00 88.25 108 GLY A N 1
ATOM 864 C CA . GLY A 1 108 ? -5.025 -11.293 14.081 1.00 88.25 108 GLY A CA 1
ATOM 865 C C . GLY A 1 108 ? -5.900 -10.039 14.161 1.00 88.25 108 GLY A C 1
ATOM 866 O O . GLY A 1 108 ? -6.044 -9.454 15.234 1.00 88.25 108 GLY A O 1
ATOM 867 N N . VAL A 1 109 ? -6.556 -9.664 13.056 1.00 87.56 109 VAL A N 1
ATOM 868 C CA . VAL A 1 109 ? -7.511 -8.544 13.018 1.00 87.56 109 VAL A CA 1
ATOM 869 C C . VAL A 1 109 ? -8.700 -8.810 13.939 1.00 87.56 109 VAL A C 1
ATOM 871 O O . VAL A 1 109 ? -9.052 -7.941 14.737 1.00 87.56 109 VAL A O 1
ATOM 874 N N . VAL A 1 110 ? -9.301 -9.999 13.873 1.00 87.25 110 VAL A N 1
ATOM 875 C CA . VAL A 1 110 ? -10.456 -10.356 14.712 1.00 87.25 110 VAL A CA 1
ATOM 876 C C . VAL A 1 110 ? -10.088 -10.321 16.194 1.00 87.25 110 VAL A C 1
ATOM 878 O O . VAL A 1 110 ? -10.772 -9.647 16.963 1.00 87.25 110 VAL A O 1
ATOM 881 N N . ILE A 1 111 ? -8.979 -10.958 16.580 1.00 88.44 111 ILE A N 1
ATOM 882 C CA . ILE A 1 111 ? -8.496 -10.980 17.968 1.00 88.44 111 ILE A CA 1
ATOM 883 C C . ILE A 1 111 ? -8.197 -9.562 18.458 1.00 88.44 111 ILE A C 1
ATOM 885 O O . ILE A 1 111 ? -8.585 -9.214 19.564 1.00 88.44 111 ILE A O 1
ATOM 889 N N . SER A 1 112 ? -7.599 -8.699 17.629 1.00 83.56 112 SER A N 1
ATOM 890 C CA . SER A 1 112 ? -7.287 -7.314 18.022 1.00 83.56 112 SER A CA 1
ATOM 891 C C . SER A 1 112 ? -8.518 -6.447 18.336 1.00 83.56 112 SER A C 1
ATOM 893 O O . SER A 1 112 ? -8.389 -5.375 18.929 1.00 83.56 112 SER A O 1
ATOM 895 N N . LYS A 1 113 ? -9.714 -6.892 17.926 1.00 81.06 113 LYS A N 1
ATOM 896 C CA . LYS A 1 113 ? -10.995 -6.262 18.264 1.00 81.06 113 LYS A CA 1
ATOM 897 C C . LYS A 1 113 ? -11.633 -6.854 19.520 1.00 81.06 113 LYS A C 1
ATOM 899 O O . LYS A 1 113 ? -12.476 -6.194 20.128 1.00 81.06 113 LYS A O 1
ATOM 904 N N . MET A 1 114 ? -11.305 -8.100 19.857 1.00 78.94 114 MET A N 1
ATOM 905 C CA . MET A 1 114 ? -11.825 -8.761 21.049 1.00 78.94 114 MET A CA 1
ATOM 906 C C . MET A 1 114 ? -11.242 -8.043 22.269 1.00 78.94 114 MET A C 1
ATOM 908 O O . MET A 1 114 ? -10.034 -7.837 22.350 1.00 78.94 114 MET A O 1
ATOM 912 N N . LYS A 1 115 ? -12.129 -7.564 23.144 1.00 56.88 115 LYS A N 1
ATOM 913 C CA . LYS A 1 115 ? -11.745 -6.941 24.413 1.00 56.88 115 LYS A CA 1
ATOM 914 C C . LYS A 1 115 ? -11.149 -7.972 25.356 1.00 56.88 115 LYS A C 1
ATOM 916 O O . LYS A 1 115 ? -11.728 -9.080 25.411 1.00 56.88 115 LYS A O 1
#

Sequence (115 aa):
MNYLYGGTLLFVSLFLINVLFSYQNKHIDPDFGTTLKYQIYAFPLFLIANMLIGYGIKFGFKAIHNLTFVLLTSKGMEVIIAVLMGYLFFKEAPTLKTLLGIFIIVIGVVISKMK

Foldseek 3Di:
DLLVLLVVLLLVLLLLVLVLVLCCVQPFPPDPVSSVVSCVVCVVVNVSSVVSNVSSLVSNCVVLVDSVLSVLVSVLSSLVSNQVSCCPRVVDDQDPVSVVVSVVSVVVSVVSSPD

Radius of gyration: 15.9 Å; chains: 1; bounding box: 40×36×40 Å

pLDDT: mean 93.77, std 5.8, range [56.88, 98.06]